Protein AF-A0A0F3H0I2-F1 (afdb_monomer_lite)

pLDDT: mean 85.27, std 15.24, range [39.97, 98.44]

Sequence (61 aa):
MYLPASSFSCADLISLSRPLIREPDLPDKLRDGKEKADCISCNGCMRFKKLDMVRCIQIED

Secondary structure (DSSP, 8-state):
-----------SS---SHHHHH-TTHHHHHHTT--S-------GGGS-SS-S---------

Foldseek 3Di:
DDDPPDPDDPDPDDDDDQLCLAPVCVVVVVVVPDPDGPRPVPCPQVPCPDDPDTHDPDDDD

Organism: NCBI:txid29290

InterPro domains:
  IPR013785 Aldolase-type TIM barrel [G3DSA:3.20.20.70] (7-61)

Radius of gyration: 16.25 Å; chains: 1; bounding box: 31×39×40 Å

Structure (mmCIF, N/CA/C/O backbone):
data_AF-A0A0F3H0I2-F1
#
_entry.id   AF-A0A0F3H0I2-F1
#
loop_
_atom_site.group_PDB
_atom_site.id
_atom_site.type_symbol
_atom_site.label_atom_id
_atom_site.label_alt_id
_atom_site.label_comp_id
_atom_site.label_asym_id
_atom_site.label_entity_id
_atom_site.label_seq_id
_atom_site.pdbx_PDB_ins_code
_atom_site.Cartn_x
_atom_site.Cartn_y
_atom_site.Cartn_z
_atom_site.occupancy
_atom_site.B_iso_or_equiv
_atom_site.auth_seq_id
_atom_site.auth_comp_id
_atom_site.auth_asym_id
_atom_site.auth_atom_id
_atom_site.pdbx_PDB_model_num
ATOM 1 N N . MET A 1 1 ? -1.120 32.170 21.565 1.00 39.97 1 MET A N 1
ATOM 2 C CA . MET A 1 1 ? -2.187 32.056 20.548 1.00 39.97 1 MET A CA 1
ATOM 3 C C . MET A 1 1 ? -2.310 30.592 20.158 1.00 39.97 1 MET A C 1
ATOM 5 O O . MET A 1 1 ? -1.509 30.120 19.368 1.00 39.97 1 MET A O 1
ATOM 9 N N . TYR A 1 2 ? -3.238 29.860 20.774 1.00 48.47 2 TYR A N 1
ATOM 10 C CA . TYR A 1 2 ? -3.637 28.527 20.316 1.00 48.47 2 TYR A CA 1
ATOM 11 C C . TYR A 1 2 ? -4.806 28.732 19.354 1.00 48.47 2 TYR A C 1
ATOM 13 O O . TYR A 1 2 ? -5.866 29.189 19.776 1.00 48.47 2 TYR A O 1
ATOM 21 N N . LEU A 1 3 ? -4.602 28.468 18.065 1.00 59.09 3 LEU A N 1
ATOM 22 C CA . LEU A 1 3 ? -5.719 28.325 17.136 1.00 59.09 3 LEU A CA 1
ATOM 23 C C . LEU A 1 3 ? -6.386 26.976 17.444 1.00 59.09 3 LEU A C 1
ATOM 25 O O . LEU A 1 3 ? -5.683 25.962 17.438 1.00 59.09 3 LEU A O 1
ATOM 29 N N . PRO A 1 4 ? -7.698 26.923 17.737 1.00 55.53 4 PRO A N 1
ATOM 30 C CA . PRO A 1 4 ? -8.400 25.652 17.793 1.00 55.53 4 PRO A CA 1
ATOM 31 C C . PRO A 1 4 ? -8.298 25.022 16.405 1.00 55.53 4 PRO A C 1
ATOM 33 O O . PRO A 1 4 ? -8.567 25.693 15.404 1.00 55.53 4 PRO A O 1
ATOM 36 N N . ALA A 1 5 ? -7.868 23.761 16.348 1.00 61.25 5 ALA A N 1
ATOM 37 C CA . ALA A 1 5 ? -7.898 22.956 15.138 1.00 61.25 5 ALA A CA 1
ATOM 38 C C . ALA A 1 5 ? -9.358 22.865 14.682 1.00 61.25 5 ALA A C 1
ATOM 40 O O . ALA A 1 5 ? -10.129 22.020 15.128 1.00 61.25 5 ALA A O 1
ATOM 41 N N . SER A 1 6 ? -9.758 23.820 13.851 1.00 56.97 6 SER A N 1
ATOM 42 C CA . SER A 1 6 ? -10.993 23.763 13.097 1.00 56.97 6 SER A CA 1
ATOM 43 C C . SER A 1 6 ? -10.885 22.505 12.253 1.00 56.97 6 SER A C 1
ATOM 45 O O . SER A 1 6 ? -9.879 22.274 11.583 1.00 56.97 6 SER A O 1
ATOM 47 N N . SER A 1 7 ? -11.892 21.654 12.378 1.00 65.31 7 SER A N 1
ATOM 48 C CA . SER A 1 7 ? -12.047 20.382 11.690 1.00 65.31 7 SER A CA 1
ATOM 49 C C . SER A 1 7 ? -12.152 20.598 10.179 1.00 65.31 7 SER A C 1
ATOM 51 O O . SER A 1 7 ? -13.240 20.550 9.607 1.00 65.31 7 SER A O 1
ATOM 53 N N . PHE A 1 8 ? -11.032 20.890 9.525 1.00 65.38 8 PHE A N 1
ATOM 54 C CA . PHE A 1 8 ? -10.961 20.958 8.077 1.00 65.38 8 PHE A CA 1
ATOM 55 C C . PHE A 1 8 ? -10.811 19.540 7.539 1.00 65.38 8 PHE A C 1
ATOM 57 O O . PHE A 1 8 ? -9.780 18.895 7.723 1.00 65.38 8 PHE A O 1
ATOM 64 N N . SER A 1 9 ? -11.864 19.050 6.886 1.00 78.94 9 SER A N 1
ATOM 65 C CA . SER A 1 9 ? -11.779 17.838 6.076 1.00 78.94 9 SER A CA 1
ATOM 66 C C . SER A 1 9 ? -10.867 18.121 4.881 1.00 78.94 9 SER A C 1
ATOM 68 O O . SER A 1 9 ? -11.160 19.004 4.077 1.00 78.94 9 SER A O 1
ATOM 70 N N . CYS A 1 10 ? -9.731 17.426 4.786 1.00 88.25 10 CYS A N 1
ATOM 71 C CA . CYS A 1 10 ? -8.772 17.627 3.694 1.00 88.25 10 CYS A CA 1
ATOM 72 C C . CYS A 1 10 ? -9.172 16.898 2.401 1.00 88.25 10 CYS A C 1
ATOM 74 O O . CYS A 1 10 ? -8.681 17.262 1.335 1.00 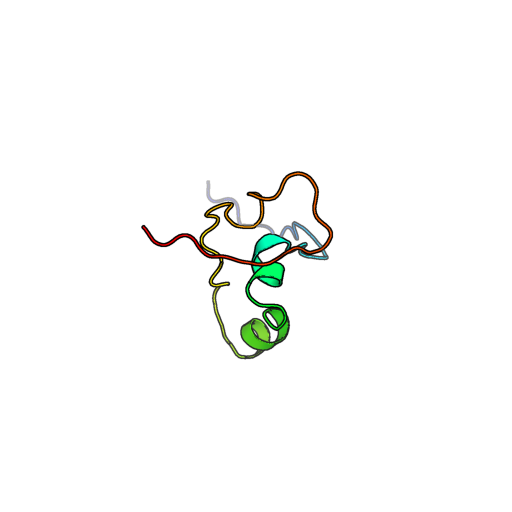88.25 10 CYS A O 1
ATOM 76 N N . ALA A 1 11 ? -10.012 15.861 2.493 1.00 90.44 11 ALA A N 1
ATOM 77 C CA . ALA A 1 11 ? -10.496 15.083 1.356 1.00 90.44 11 ALA A CA 1
ATOM 78 C C . ALA A 1 11 ? -11.699 14.210 1.745 1.00 90.44 11 ALA A C 1
ATOM 80 O O . ALA A 1 11 ? -11.756 13.704 2.865 1.00 90.44 11 ALA A O 1
ATOM 81 N N . ASP A 1 12 ? -12.599 13.965 0.790 1.00 92.12 12 ASP A N 1
ATOM 82 C CA . ASP A 1 12 ? -13.722 13.026 0.948 1.00 92.12 12 ASP A CA 1
ATOM 83 C C . ASP A 1 12 ? -13.321 11.568 0.668 1.00 92.12 12 ASP A C 1
ATOM 85 O O . ASP A 1 12 ? -13.934 10.634 1.178 1.00 92.12 12 ASP A O 1
ATOM 89 N N . LEU A 1 13 ? -12.281 11.365 -0.150 1.00 93.62 13 LEU A N 1
ATOM 90 C CA . LEU A 1 13 ? -11.758 10.053 -0.529 1.00 93.62 13 LEU A CA 1
ATOM 91 C C . LEU A 1 13 ? -10.233 10.033 -0.429 1.00 93.62 13 LEU A C 1
ATOM 93 O O . LEU A 1 13 ? -9.555 10.997 -0.788 1.00 93.62 13 LEU A O 1
ATOM 97 N N . ILE A 1 14 ? -9.687 8.895 0.000 1.00 90.88 14 ILE A N 1
ATOM 98 C CA . ILE A 1 14 ? -8.244 8.683 0.132 1.00 90.88 14 ILE A CA 1
ATOM 99 C C . ILE A 1 14 ? -7.767 7.755 -0.985 1.00 90.88 14 ILE A C 1
ATOM 101 O O . ILE A 1 14 ? -8.096 6.572 -1.013 1.00 90.88 14 ILE A O 1
ATOM 105 N N . SER A 1 15 ? -6.960 8.286 -1.904 1.00 93.12 15 SER A N 1
ATOM 106 C CA . SER A 1 15 ? -6.311 7.475 -2.936 1.00 93.12 15 SER A CA 1
ATOM 107 C C . SER A 1 15 ? -5.090 6.755 -2.365 1.00 93.12 15 SER A C 1
ATOM 109 O O . SER A 1 15 ? -4.160 7.387 -1.858 1.00 93.12 15 SER A O 1
ATOM 111 N N . LEU A 1 16 ? -5.072 5.424 -2.465 1.00 94.00 16 LEU A N 1
ATOM 112 C CA . LEU A 1 16 ? -3.975 4.574 -2.007 1.00 94.00 16 LEU A CA 1
ATOM 113 C C . LEU A 1 16 ? -3.455 3.744 -3.185 1.00 94.00 16 LEU A C 1
ATOM 115 O O . LEU A 1 16 ? -4.141 2.868 -3.687 1.00 94.00 16 LEU A O 1
ATOM 119 N N . SER A 1 17 ? -2.226 4.008 -3.635 1.00 94.19 17 SER A N 1
ATOM 120 C CA . SER A 1 17 ? -1.587 3.240 -4.717 1.00 94.19 17 SER A CA 1
ATOM 121 C C . SER A 1 17 ? -0.722 2.104 -4.149 1.00 94.19 17 SER A C 1
ATOM 123 O O . SER A 1 17 ? -1.179 0.976 -3.987 1.00 94.19 17 SER A O 1
ATOM 125 N N . ARG A 1 18 ? 0.525 2.405 -3.763 1.00 95.62 18 ARG A N 1
ATOM 126 C CA . ARG A 1 18 ? 1.506 1.424 -3.256 1.00 95.62 18 ARG A CA 1
ATOM 127 C C . ARG A 1 18 ? 1.019 0.572 -2.068 1.00 95.62 18 ARG A C 1
ATOM 129 O O . ARG A 1 18 ? 1.350 -0.612 -2.061 1.00 95.62 18 ARG A O 1
ATOM 136 N N . PRO A 1 19 ? 0.228 1.099 -1.108 1.00 96.88 19 PRO A N 1
ATOM 137 C CA . PRO A 1 19 ? -0.378 0.275 -0.064 1.00 96.88 19 PRO A CA 1
ATOM 138 C C . PRO A 1 19 ? -1.265 -0.848 -0.615 1.00 96.88 19 PRO A C 1
ATOM 140 O O . PRO A 1 19 ? -1.074 -1.993 -0.225 1.00 96.88 19 PRO A O 1
ATOM 143 N N . LEU A 1 20 ? -2.142 -0.556 -1.583 1.00 96.94 20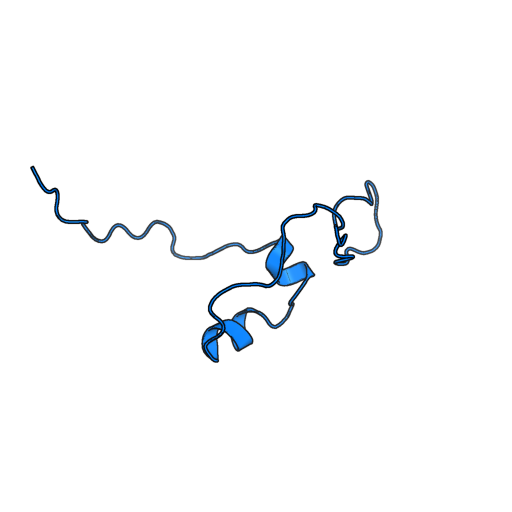 LEU A N 1
ATOM 144 C CA . LEU A 1 20 ? -3.043 -1.554 -2.178 1.00 96.94 20 LEU A CA 1
ATOM 145 C C . LEU A 1 20 ? -2.317 -2.554 -3.088 1.00 96.94 20 LEU A C 1
ATOM 147 O O . LEU A 1 20 ? -2.732 -3.701 -3.194 1.00 96.94 20 LEU A O 1
ATOM 151 N N . ILE A 1 21 ? -1.195 -2.163 -3.705 1.00 95.31 21 ILE A N 1
ATOM 152 C CA . ILE A 1 21 ? -0.337 -3.100 -4.459 1.00 95.31 21 ILE A CA 1
ATOM 153 C C . ILE A 1 21 ? 0.275 -4.162 -3.527 1.00 95.31 21 ILE A C 1
ATOM 155 O O . ILE A 1 21 ? 0.555 -5.280 -3.959 1.00 95.3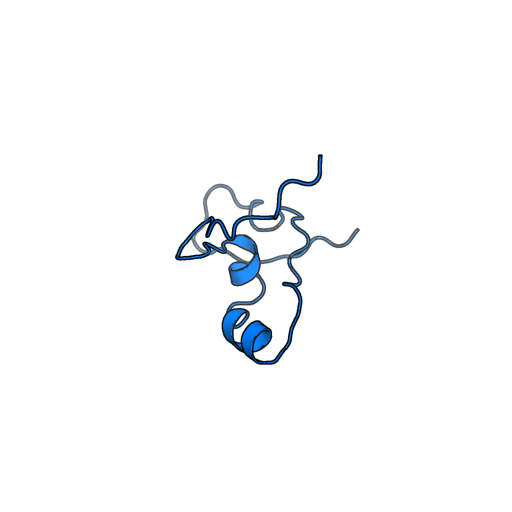1 21 ILE A O 1
ATOM 159 N N . ARG A 1 22 ? 0.533 -3.812 -2.261 1.00 96.06 22 ARG A N 1
ATOM 160 C CA . ARG A 1 22 ? 1.077 -4.736 -1.260 1.00 96.06 22 ARG A CA 1
ATOM 161 C C . ARG A 1 22 ? -0.015 -5.523 -0.538 1.00 96.06 22 ARG A C 1
ATOM 163 O O . ARG A 1 22 ? 0.157 -6.715 -0.316 1.00 96.06 22 ARG A O 1
ATOM 170 N N . GLU A 1 23 ? -1.086 -4.846 -0.152 1.00 97.19 23 GLU A N 1
ATOM 171 C CA . GLU A 1 23 ? -2.188 -5.389 0.637 1.00 97.19 23 GLU A CA 1
ATOM 172 C C . GLU A 1 23 ? -3.512 -5.049 -0.066 1.00 97.19 23 GLU A C 1
ATOM 174 O O . GLU A 1 23 ? -4.111 -4.011 0.223 1.00 97.19 23 GLU A O 1
ATOM 179 N N . PRO A 1 24 ? -3.975 -5.883 -1.015 1.00 96.62 24 PRO A N 1
ATOM 180 C CA . PRO A 1 24 ? -5.221 -5.626 -1.745 1.00 96.62 24 PRO A CA 1
ATOM 181 C C . PRO A 1 24 ? -6.462 -5.557 -0.840 1.00 96.62 24 PRO A C 1
ATOM 183 O O . PRO A 1 24 ? -7.432 -4.883 -1.168 1.00 96.62 24 PRO A O 1
ATOM 186 N N . ASP A 1 25 ? -6.401 -6.226 0.310 1.00 97.94 25 ASP A N 1
ATOM 187 C CA . ASP A 1 25 ? -7.410 -6.297 1.370 1.00 97.94 25 ASP A CA 1
ATOM 188 C C . ASP A 1 25 ? -7.194 -5.256 2.490 1.00 97.94 25 ASP A C 1
ATOM 190 O O . ASP A 1 25 ? -7.799 -5.345 3.559 1.00 97.94 25 ASP A O 1
ATOM 194 N N . LEU A 1 26 ? -6.332 -4.251 2.276 1.00 98.19 26 LEU A N 1
ATOM 195 C CA . LEU A 1 26 ? -6.040 -3.218 3.276 1.00 98.19 26 LEU A CA 1
ATOM 196 C C . LEU A 1 26 ? -7.296 -2.523 3.842 1.00 98.19 26 LEU A C 1
ATOM 198 O O . LEU A 1 26 ? -7.310 -2.306 5.051 1.00 98.19 26 LEU A O 1
ATOM 202 N N . PRO A 1 27 ? -8.348 -2.186 3.065 1.00 97.00 27 PRO A N 1
ATOM 203 C CA . PRO A 1 27 ? -9.551 -1.571 3.631 1.00 97.00 27 PRO A CA 1
ATOM 204 C C . PRO A 1 27 ? -10.235 -2.431 4.701 1.00 97.00 27 PRO A C 1
ATOM 206 O O . PRO A 1 27 ? -10.653 -1.900 5.728 1.00 97.00 27 PRO A O 1
ATOM 209 N N . ASP A 1 28 ? -10.302 -3.750 4.493 1.00 98.44 28 ASP A N 1
ATOM 210 C CA . ASP A 1 28 ? -10.874 -4.675 5.474 1.00 98.44 28 ASP A CA 1
ATOM 211 C C . ASP A 1 28 ? -9.977 -4.766 6.714 1.00 98.44 28 ASP A C 1
ATOM 213 O O . ASP A 1 28 ? -10.462 -4.633 7.832 1.00 98.44 28 ASP A O 1
ATOM 217 N N . LYS A 1 29 ? -8.652 -4.850 6.534 1.00 98.25 29 LYS A N 1
ATOM 218 C CA . LYS A 1 29 ? -7.695 -4.841 7.655 1.00 98.25 29 LYS A CA 1
ATOM 219 C C . LYS A 1 29 ? -7.766 -3.562 8.490 1.00 98.25 29 LYS A C 1
ATOM 221 O O . LYS A 1 29 ? -7.681 -3.635 9.712 1.00 98.25 29 LYS A O 1
ATOM 226 N N . LEU A 1 30 ? -7.892 -2.395 7.852 1.00 97.56 30 LEU A N 1
ATOM 227 C CA . LEU A 1 30 ? -8.049 -1.112 8.550 1.00 97.56 30 LEU A CA 1
ATOM 228 C C . LEU A 1 30 ? -9.366 -1.082 9.338 1.00 97.56 30 LEU A C 1
ATOM 230 O O . LEU A 1 30 ? -9.377 -0.639 10.485 1.00 97.56 30 LEU A O 1
ATOM 234 N N . ARG A 1 31 ? -10.459 -1.596 8.754 1.00 97.94 31 ARG A N 1
ATOM 235 C CA . ARG A 1 31 ? -11.746 -1.754 9.452 1.00 97.94 31 ARG A CA 1
ATOM 236 C C . ARG A 1 31 ? -11.621 -2.671 10.673 1.00 97.94 31 ARG A C 1
ATOM 238 O O . ARG A 1 31 ? -12.227 -2.380 11.699 1.00 97.94 31 ARG A O 1
ATOM 245 N N . ASP A 1 32 ? -10.801 -3.712 10.577 1.00 98.44 32 ASP A N 1
ATOM 246 C CA . ASP A 1 32 ? -10.566 -4.690 11.645 1.00 98.44 32 ASP A CA 1
ATOM 247 C C . ASP A 1 32 ? -9.506 -4.230 12.673 1.00 98.44 32 ASP A C 1
ATOM 249 O O . ASP A 1 32 ? -9.135 -4.986 13.572 1.00 98.44 32 ASP A O 1
ATOM 253 N N . GLY A 1 33 ? -9.029 -2.982 12.579 1.00 98.19 33 GLY A N 1
ATOM 254 C CA . GLY A 1 33 ? -8.169 -2.351 13.586 1.00 98.19 33 GLY A CA 1
ATOM 255 C C . GLY A 1 33 ? -6.680 -2.285 13.241 1.00 98.19 33 GLY A C 1
ATOM 256 O O . GLY A 1 33 ? -5.878 -1.903 14.094 1.00 98.19 33 GLY A O 1
ATOM 257 N N . LYS A 1 34 ? -6.270 -2.613 12.010 1.00 97.94 34 LYS A N 1
ATOM 258 C CA . LYS A 1 34 ? -4.895 -2.352 11.558 1.00 97.94 34 LYS A CA 1
ATOM 259 C C . LYS A 1 34 ? -4.646 -0.844 11.503 1.00 97.94 34 LYS A C 1
ATOM 261 O O . LYS A 1 34 ? -5.391 -0.110 10.866 1.00 97.94 34 LYS A O 1
ATOM 266 N N . GLU A 1 35 ? -3.561 -0.380 12.119 1.00 97.00 35 GLU A N 1
ATOM 267 C CA . GLU A 1 35 ? -3.272 1.060 12.193 1.00 97.00 35 GLU A CA 1
ATOM 268 C C . GLU A 1 35 ? -2.608 1.622 10.925 1.00 97.00 35 GLU A C 1
ATOM 270 O O . GLU A 1 35 ? -2.774 2.795 10.591 1.00 97.00 35 GLU A O 1
ATOM 275 N N . LYS A 1 36 ? -1.818 0.809 10.211 1.00 95.81 36 LYS A N 1
ATOM 276 C CA . LYS A 1 36 ? -0.990 1.271 9.088 1.00 95.81 36 LYS A CA 1
ATOM 277 C C . LYS A 1 36 ? -0.721 0.156 8.084 1.00 95.81 36 LYS A C 1
ATOM 279 O O . LYS A 1 36 ? -0.545 -0.990 8.470 1.00 95.81 36 LYS A O 1
ATOM 284 N N . ALA A 1 37 ? -0.623 0.510 6.803 1.00 97.00 37 ALA A N 1
ATOM 285 C CA . ALA A 1 37 ? -0.170 -0.400 5.754 1.00 97.00 37 ALA A CA 1
ATOM 286 C C . ALA A 1 37 ? 1.313 -0.784 5.898 1.00 97.00 37 ALA A C 1
ATOM 288 O O . ALA A 1 37 ? 2.156 0.042 6.253 1.00 97.00 37 ALA A O 1
ATOM 289 N N . ASP A 1 38 ? 1.654 -1.992 5.470 1.00 95.81 38 ASP A N 1
ATOM 290 C CA . ASP A 1 38 ? 3.003 -2.562 5.546 1.00 95.81 38 ASP A CA 1
ATOM 291 C C . ASP A 1 38 ? 3.935 -2.053 4.426 1.00 95.81 38 ASP A C 1
ATOM 293 O O . ASP A 1 38 ? 5.097 -2.445 4.323 1.00 95.81 38 ASP A O 1
ATOM 297 N N . CYS A 1 39 ? 3.434 -1.213 3.513 1.00 95.88 39 CYS A N 1
ATOM 298 C CA . CYS A 1 39 ? 4.235 -0.667 2.422 1.00 95.88 39 CYS A CA 1
ATOM 299 C C . CYS A 1 39 ? 5.326 0.274 2.960 1.00 95.88 39 CYS A C 1
ATOM 301 O O . CYS A 1 39 ? 5.049 1.397 3.374 1.00 95.88 39 CYS A O 1
ATOM 303 N N . ILE A 1 40 ? 6.587 -0.138 2.819 1.00 95.38 40 ILE A N 1
ATOM 304 C CA . ILE A 1 40 ? 7.769 0.625 3.261 1.00 95.38 40 ILE A CA 1
ATOM 305 C C . ILE A 1 40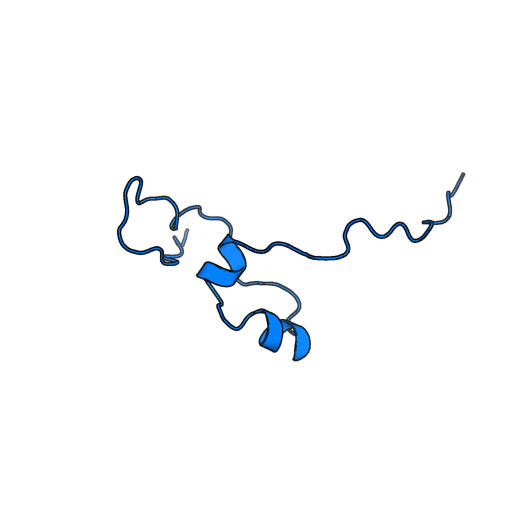 ? 8.277 1.665 2.249 1.00 95.38 40 ILE A C 1
ATOM 307 O O . ILE A 1 40 ? 9.335 2.250 2.431 1.00 95.38 40 ILE A O 1
ATOM 311 N N . SER A 1 41 ? 7.554 1.906 1.152 1.00 93.94 41 SER A N 1
ATOM 312 C CA . SER A 1 41 ? 7.947 2.887 0.124 1.00 93.94 41 SER A CA 1
ATOM 313 C C . SER A 1 41 ? 9.290 2.618 -0.585 1.00 93.94 41 SER A C 1
ATOM 315 O O . SER A 1 41 ? 9.857 3.536 -1.166 1.00 93.94 41 SER A O 1
ATOM 317 N N . CYS A 1 42 ? 9.756 1.366 -0.655 1.00 93.8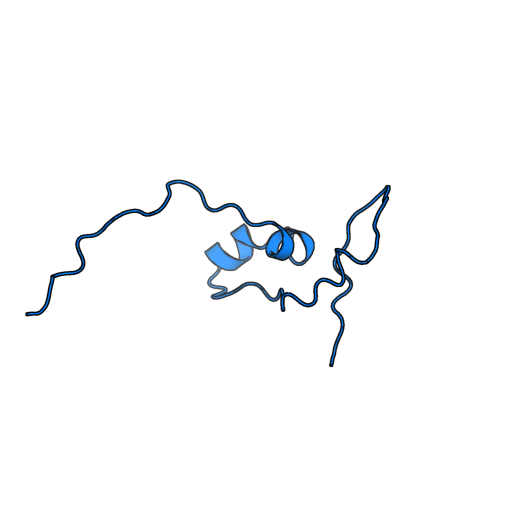1 42 CYS A N 1
ATOM 318 C CA . CYS A 1 42 ? 11.040 1.002 -1.284 1.00 93.81 42 CYS A CA 1
ATOM 319 C C . CYS A 1 42 ? 11.112 1.195 -2.814 1.00 93.81 42 CYS A C 1
ATOM 321 O O . CYS A 1 42 ? 12.145 0.936 -3.425 1.00 93.81 42 CYS A O 1
ATOM 323 N N . ASN A 1 43 ? 10.010 1.585 -3.467 1.00 92.25 43 ASN A N 1
ATOM 324 C CA . ASN A 1 43 ? 9.887 1.711 -4.927 1.00 92.25 43 ASN A CA 1
ATOM 325 C C . ASN A 1 43 ? 10.227 0.433 -5.724 1.00 92.25 43 ASN A C 1
ATOM 327 O O . ASN A 1 43 ? 10.376 0.485 -6.944 1.00 92.25 43 ASN A O 1
ATOM 331 N N . GLY A 1 44 ? 10.287 -0.736 -5.076 1.00 90.56 44 GLY A N 1
ATOM 332 C CA . GLY A 1 44 ? 10.512 -2.015 -5.754 1.00 90.56 44 GLY A CA 1
ATOM 333 C C . GLY A 1 44 ? 9.441 -2.317 -6.807 1.00 90.56 44 GLY A C 1
ATOM 334 O O . GLY A 1 44 ? 9.754 -2.772 -7.904 1.00 90.56 44 GLY A O 1
ATOM 335 N N . CYS A 1 45 ? 8.191 -1.942 -6.523 1.00 91.50 45 CYS A N 1
ATOM 336 C CA . CYS A 1 45 ? 7.071 -1.984 -7.463 1.00 91.50 45 CYS A CA 1
ATOM 337 C C . CYS A 1 45 ? 7.159 -0.949 -8.601 1.00 91.50 45 CYS A C 1
ATOM 339 O O . CYS A 1 45 ? 6.181 -0.730 -9.291 1.00 91.50 45 CYS A O 1
ATOM 341 N N . MET A 1 46 ? 8.282 -0.258 -8.785 1.00 87.81 46 MET A N 1
ATOM 342 C CA . MET A 1 46 ? 8.508 0.654 -9.912 1.00 87.81 46 MET A CA 1
ATOM 343 C C . MET A 1 46 ? 9.724 0.242 -10.746 1.00 87.81 46 MET A C 1
ATOM 345 O O . MET A 1 46 ? 10.056 0.923 -11.718 1.00 87.81 46 MET A O 1
ATOM 349 N N . ARG A 1 47 ? 10.394 -0.875 -10.411 1.00 77.88 47 ARG A N 1
ATOM 350 C CA . ARG A 1 47 ? 11.588 -1.378 -11.127 1.00 77.88 47 ARG A CA 1
ATOM 351 C C . ARG A 1 47 ? 11.316 -1.826 -12.562 1.00 77.88 47 ARG A C 1
ATOM 353 O O . ARG A 1 47 ? 12.217 -2.269 -13.261 1.00 77.88 47 ARG A O 1
ATOM 360 N N . PHE A 1 48 ? 10.084 -1.698 -13.014 1.00 69.06 48 PHE A N 1
ATOM 361 C CA . PHE A 1 48 ? 9.591 -2.376 -14.181 1.00 69.06 48 PHE A CA 1
ATOM 362 C C . PHE A 1 48 ? 9.039 -1.373 -15.198 1.00 69.06 48 PHE A C 1
ATOM 364 O O . PHE A 1 48 ? 7.878 -1.321 -15.574 1.00 69.06 48 PHE A O 1
ATOM 371 N N . LYS A 1 49 ? 9.896 -0.448 -15.622 1.00 59.41 49 LYS A N 1
ATOM 372 C CA . LYS A 1 49 ? 9.482 0.582 -16.576 1.00 59.41 49 LYS A CA 1
ATOM 373 C C . LYS A 1 49 ? 9.207 -0.080 -17.940 1.00 59.41 49 LYS A C 1
ATOM 375 O O . LYS A 1 49 ? 10.156 -0.395 -18.651 1.00 59.41 49 LYS A O 1
ATOM 380 N N . LYS A 1 50 ? 7.902 -0.235 -18.245 1.00 63.31 50 LYS A N 1
ATOM 381 C CA . LYS A 1 50 ? 7.200 -1.051 -19.274 1.00 63.31 50 LYS A CA 1
ATOM 382 C C . LYS A 1 50 ? 6.755 -2.422 -18.737 1.00 63.31 50 LYS A C 1
ATOM 384 O O . LYS A 1 50 ? 7.554 -3.345 -18.796 1.00 63.31 50 LYS A O 1
ATOM 389 N N . LEU A 1 51 ? 5.518 -2.576 -18.239 1.00 61.38 51 LEU A N 1
ATOM 390 C CA . LEU A 1 51 ? 5.023 -3.887 -17.783 1.00 61.38 51 LEU A CA 1
ATOM 391 C C . LEU A 1 51 ? 3.601 -4.255 -18.184 1.00 61.38 51 LEU A C 1
ATOM 393 O O . LEU A 1 51 ? 2.696 -3.426 -18.132 1.00 61.38 51 LEU A O 1
ATOM 397 N N . ASP A 1 52 ? 3.450 -5.565 -18.388 1.00 77.81 52 ASP A N 1
ATOM 398 C CA . ASP A 1 52 ? 2.198 -6.315 -18.476 1.00 77.81 52 ASP A CA 1
ATOM 399 C C . ASP A 1 52 ? 1.518 -6.544 -17.104 1.00 77.81 52 ASP A C 1
ATOM 401 O O . ASP A 1 52 ? 0.308 -6.741 -17.054 1.00 77.81 52 ASP A O 1
ATOM 405 N N . MET A 1 53 ? 2.253 -6.514 -15.972 1.00 79.81 53 MET A N 1
ATOM 406 C CA . MET A 1 53 ? 1.680 -6.737 -14.625 1.00 79.81 53 MET A CA 1
ATOM 407 C C . MET A 1 53 ? 2.455 -6.079 -13.467 1.00 79.81 53 MET A C 1
ATOM 409 O O . MET A 1 53 ? 3.659 -6.240 -13.344 1.00 79.81 53 MET A O 1
ATOM 413 N N . VAL A 1 54 ? 1.778 -5.410 -12.534 1.00 89.00 54 VAL A N 1
ATOM 414 C CA . VAL A 1 54 ? 2.400 -4.745 -11.367 1.00 89.00 54 VAL A CA 1
ATOM 415 C C . VAL A 1 54 ? 2.321 -5.631 -10.121 1.00 89.00 54 VAL A C 1
ATOM 417 O O . VAL A 1 54 ? 1.243 -6.104 -9.779 1.00 89.00 54 VAL A O 1
ATOM 420 N N . ARG A 1 55 ? 3.433 -5.804 -9.386 1.00 89.62 55 ARG A N 1
ATOM 421 C CA . ARG A 1 55 ? 3.433 -6.459 -8.062 1.00 89.62 55 ARG A CA 1
ATOM 422 C C . ARG A 1 55 ? 4.355 -5.791 -7.046 1.00 89.62 55 ARG A C 1
ATOM 424 O O . ARG A 1 55 ? 5.369 -5.186 -7.402 1.00 89.62 55 ARG A O 1
ATOM 431 N N .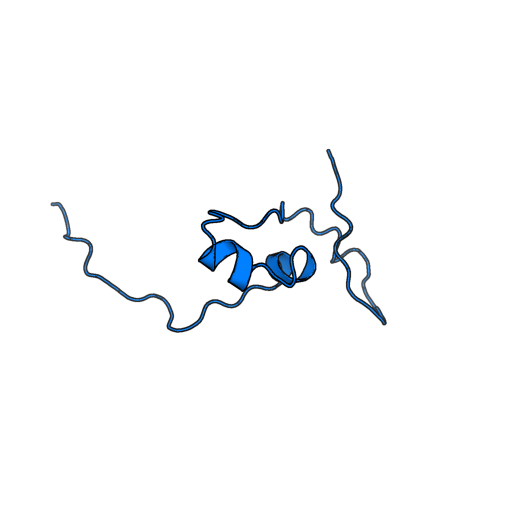 CYS A 1 56 ? 4.031 -5.951 -5.764 1.00 93.31 56 CYS A N 1
ATOM 432 C CA . CYS A 1 56 ? 4.956 -5.647 -4.677 1.00 93.31 56 CYS A CA 1
ATOM 433 C C . CYS A 1 56 ? 6.084 -6.692 -4.650 1.00 93.31 56 CYS A C 1
ATOM 435 O O . CYS A 1 56 ? 5.825 -7.891 -4.767 1.00 93.31 56 CYS A O 1
ATOM 437 N N . ILE A 1 57 ? 7.331 -6.233 -4.509 1.00 90.69 57 ILE A N 1
ATOM 438 C CA . ILE A 1 57 ? 8.515 -7.101 -4.385 1.00 90.69 57 ILE A CA 1
ATOM 439 C C . ILE A 1 57 ? 9.286 -6.888 -3.081 1.00 90.69 57 ILE A C 1
ATOM 441 O O . ILE A 1 57 ? 10.313 -7.524 -2.947 1.00 90.69 57 ILE A O 1
ATOM 445 N N . GLN A 1 58 ? 8.834 -5.959 -2.217 1.00 84.38 58 GLN A N 1
ATOM 446 C CA . GLN A 1 58 ? 9.515 -5.442 -1.014 1.00 84.38 58 GLN A CA 1
ATOM 447 C C . GLN A 1 58 ? 11.025 -5.715 -0.970 1.00 84.38 58 GLN A C 1
ATOM 449 O O . GLN A 1 58 ? 11.463 -6.801 -0.627 1.00 84.38 58 GLN A O 1
ATOM 454 N N . ILE A 1 59 ? 11.822 -4.691 -1.243 1.00 82.19 59 ILE A N 1
ATOM 455 C CA . ILE A 1 59 ? 13.262 -4.769 -1.007 1.00 82.19 59 ILE A CA 1
ATOM 456 C C . ILE A 1 59 ? 13.470 -4.679 0.508 1.00 82.19 59 ILE A C 1
ATOM 458 O O . ILE A 1 59 ? 13.004 -3.718 1.118 1.00 82.19 59 ILE A O 1
ATOM 462 N N . GLU A 1 60 ? 14.064 -5.706 1.097 1.00 77.81 60 GLU A N 1
ATOM 463 C CA . GLU A 1 60 ? 14.586 -5.672 2.466 1.00 77.81 60 GLU A CA 1
ATOM 464 C C . GLU A 1 60 ? 15.916 -4.902 2.468 1.00 77.81 60 GLU A C 1
ATOM 466 O O . GLU A 1 60 ? 16.582 -4.848 1.428 1.00 77.81 60 GLU A O 1
ATOM 471 N N . ASP A 1 61 ? 16.251 -4.263 3.593 1.00 57.25 61 ASP A N 1
ATOM 472 C CA . ASP A 1 61 ? 17.574 -3.654 3.803 1.00 57.25 61 ASP A CA 1
ATOM 473 C C . ASP A 1 61 ? 18.664 -4.731 3.926 1.00 57.25 61 ASP A C 1
ATOM 475 O O . ASP A 1 61 ? 18.412 -5.753 4.608 1.00 57.25 61 ASP A O 1
#